Protein AF-X1SSQ6-F1 (afdb_monomer)

Sequence (130 aa):
DDASEGYTVGSGWYDTTNDKSYICLDSSDGAAVWIETTEVFNGFTTFTALSDTPANYDGQAGRYTKVNADETALEFGTPAGAGDMEKSTYDTDDDGDIDVAAGGTEKSLWTQYAIPYLSGTTAFGEIPIG

Secondary structure (DSSP, 8-state):
-TTTTT--TT-EEEETTTTEEEEEEE--TT--EEEE---------SGGGSTTS-S--TT-TT-EEEE-TTSSSEEEEPPSSSS-SSHHHH-SS-SSS--GGGTS-S-S---TTEEEEEEETTEEEEEE--

Solvent-accessible surface area (backbone atoms only — not comparable to full-atom values): 8227 Å² total; per-residue (Å²): 104,51,44,85,73,71,41,42,64,72,36,75,48,75,41,82,89,78,77,37,34,30,36,28,74,34,38,47,78,93,60,61,39,69,45,79,67,62,80,79,80,76,66,78,88,47,73,51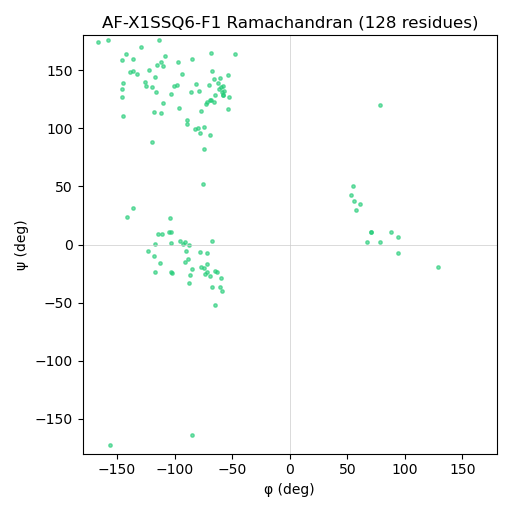,66,43,91,47,38,48,83,67,68,83,94,45,80,91,45,44,85,40,73,36,96,84,72,78,36,42,33,78,39,73,72,84,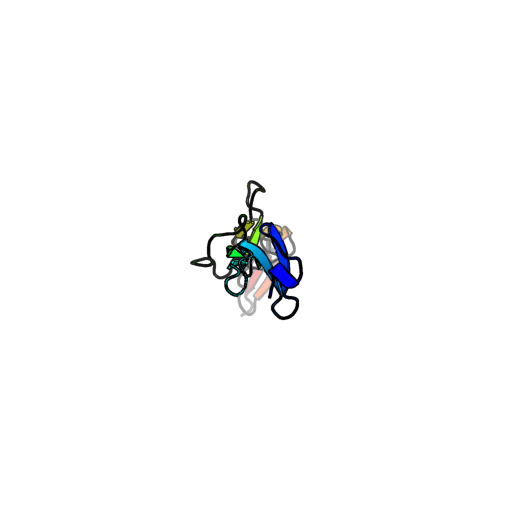59,92,79,57,94,53,46,85,85,27,15,85,82,72,83,85,33,41,27,36,87,64,73,41,57,58,58,92,75,77,69,76,53,42,50,78,43,75,72,50,99,63,38,62,39,73,45,78,74,105

Organism: NCBI:txid412755

Mean predicted aligned error: 13.04 Å

Radius of gyration: 35.0 Å; Cα contacts (8 Å, |Δi|>4): 192; chains: 1; bounding box: 71×27×90 Å

Structure (mmCIF, N/CA/C/O backbone):
data_AF-X1SSQ6-F1
#
_entry.id   AF-X1SSQ6-F1
#
loop_
_atom_site.group_PDB
_atom_site.id
_atom_site.type_symbol
_atom_site.label_atom_id
_atom_site.label_alt_id
_atom_site.label_comp_id
_atom_site.label_asym_id
_atom_site.label_entity_id
_atom_site.label_seq_id
_atom_site.pdbx_PDB_ins_code
_atom_site.Cartn_x
_atom_site.Cartn_y
_atom_site.Cartn_z
_atom_site.occupancy
_atom_site.B_iso_or_equiv
_atom_site.auth_seq_id
_atom_site.auth_comp_id
_atom_site.auth_asym_id
_atom_site.auth_atom_id
_atom_site.pdbx_PDB_model_num
ATOM 1 N N . ASP A 1 1 ? -21.743 -2.400 53.201 1.00 56.84 1 ASP A N 1
ATOM 2 C CA . ASP A 1 1 ? -23.102 -2.954 53.408 1.00 56.84 1 ASP A CA 1
ATOM 3 C C . ASP A 1 1 ? -23.991 -2.007 52.649 1.00 56.84 1 ASP A C 1
ATOM 5 O O . ASP A 1 1 ? -24.125 -0.849 53.029 1.00 56.84 1 ASP A O 1
ATOM 9 N N . ASP A 1 2 ? -24.477 -2.470 51.507 1.00 58.94 2 ASP A N 1
ATOM 10 C CA . ASP A 1 2 ? -24.786 -1.558 50.415 1.00 58.94 2 ASP A CA 1
ATOM 11 C C . ASP A 1 2 ? -26.210 -0.998 50.544 1.00 58.94 2 ASP A C 1
ATOM 13 O O . ASP A 1 2 ? -26.452 0.146 50.164 1.00 58.94 2 ASP A O 1
ATOM 17 N N . ALA A 1 3 ? -27.121 -1.730 51.199 1.00 60.53 3 ALA A N 1
ATOM 18 C CA . ALA A 1 3 ? -28.431 -1.208 51.597 1.00 60.53 3 ALA A CA 1
ATOM 19 C C . ALA A 1 3 ? -28.302 -0.125 52.680 1.00 60.53 3 ALA A C 1
ATOM 21 O O . ALA A 1 3 ? -29.022 0.877 52.653 1.00 60.53 3 ALA A O 1
ATOM 22 N N . SER A 1 4 ? -27.353 -0.295 53.604 1.00 59.75 4 SER A N 1
ATOM 23 C CA . SER A 1 4 ? -27.056 0.678 54.664 1.00 59.75 4 SER A CA 1
ATOM 24 C C . SER A 1 4 ? -26.306 1.916 54.160 1.00 59.75 4 SER A C 1
ATOM 26 O O . SER A 1 4 ? -26.361 2.971 54.791 1.00 59.75 4 SER A O 1
ATOM 28 N N . GLU A 1 5 ? -25.654 1.818 53.001 1.00 71.44 5 GLU A N 1
ATOM 29 C CA . GLU A 1 5 ? -24.999 2.928 52.292 1.00 71.44 5 GLU A CA 1
ATOM 30 C C . GLU A 1 5 ? -25.932 3.625 51.278 1.00 71.44 5 GLU A C 1
ATOM 32 O O . GLU A 1 5 ? -25.539 4.596 50.631 1.00 71.44 5 GLU A O 1
ATOM 37 N N . GLY A 1 6 ? -27.198 3.191 51.193 1.00 77.00 6 GLY A N 1
ATOM 38 C CA . GLY A 1 6 ? -28.243 3.819 50.380 1.00 77.00 6 GLY A CA 1
ATOM 39 C C . GLY A 1 6 ? -28.322 3.321 48.936 1.00 77.00 6 GLY A C 1
ATOM 40 O O . GLY A 1 6 ? -29.041 3.914 48.128 1.00 77.00 6 GLY A O 1
ATOM 41 N N . TYR A 1 7 ? -27.617 2.241 48.600 1.00 82.06 7 TYR A N 1
ATOM 42 C CA . TYR A 1 7 ? -27.711 1.610 47.293 1.00 82.06 7 TYR A CA 1
ATOM 43 C C . TYR A 1 7 ? -28.934 0.694 47.215 1.00 82.06 7 TYR A C 1
ATOM 45 O O . TYR A 1 7 ? -29.275 -0.043 48.138 1.00 82.06 7 TYR A O 1
ATOM 53 N N . THR A 1 8 ? -29.614 0.758 46.077 1.00 86.38 8 THR A N 1
ATOM 54 C CA . THR A 1 8 ? -30.793 -0.049 45.754 1.00 86.38 8 THR A CA 1
ATOM 55 C C . THR A 1 8 ? -30.584 -0.707 44.399 1.00 86.38 8 THR A C 1
ATOM 57 O O . THR A 1 8 ? -29.656 -0.358 43.669 1.00 86.38 8 THR A O 1
ATOM 60 N N . VAL A 1 9 ? -31.452 -1.643 44.025 1.00 87.88 9 VAL A N 1
ATOM 61 C CA . VAL A 1 9 ? -31.451 -2.188 42.662 1.00 87.88 9 VAL A CA 1
ATOM 62 C C . VAL A 1 9 ? -31.522 -1.044 41.640 1.00 87.88 9 VAL A C 1
ATOM 64 O O . VAL A 1 9 ? -32.401 -0.186 41.712 1.00 87.88 9 VAL A O 1
ATOM 67 N N . GLY A 1 10 ? -30.583 -1.027 40.693 1.00 87.00 10 GLY A N 1
ATOM 68 C CA . GLY A 1 10 ? -30.398 0.041 39.706 1.00 87.00 10 GLY A CA 1
ATOM 69 C C . GLY A 1 10 ? -29.381 1.117 40.100 1.00 87.00 10 GLY A C 1
ATOM 70 O O . GLY A 1 10 ? -29.038 1.954 39.266 1.00 87.00 10 GLY A O 1
ATOM 71 N N . SER A 1 11 ? -28.862 1.102 41.330 1.00 91.06 11 SER A N 1
ATOM 72 C CA . SER A 1 11 ? -27.753 1.969 41.727 1.00 91.06 11 SER A CA 1
ATOM 73 C C . SER A 1 11 ? -26.491 1.679 40.920 1.00 91.06 11 SER A C 1
ATOM 75 O O . SER A 1 11 ? -26.141 0.521 40.702 1.00 91.06 11 SER A O 1
ATOM 77 N N . GLY A 1 12 ? -25.793 2.746 40.524 1.00 90.31 12 GLY A N 1
ATOM 78 C CA . GLY A 1 12 ? -24.487 2.669 39.881 1.00 90.31 12 GLY A CA 1
ATOM 79 C C . GLY A 1 12 ? -23.353 2.884 40.874 1.00 90.31 12 GLY A C 1
ATOM 80 O O . GLY A 1 12 ? -23.421 3.796 41.699 1.00 90.31 12 GLY A O 1
ATOM 81 N N . TRP A 1 13 ? -22.301 2.081 40.757 1.00 90.06 13 TRP A N 1
ATOM 82 C CA . TRP A 1 13 ? -21.050 2.269 41.483 1.00 90.06 13 TRP A CA 1
ATOM 83 C C . TRP A 1 13 ? -19.876 2.333 40.506 1.00 90.06 13 TRP A C 1
ATOM 85 O O . TRP A 1 13 ? -19.809 1.556 39.554 1.00 90.06 13 TRP A O 1
ATOM 95 N N . TYR A 1 14 ? -18.965 3.278 40.737 1.00 89.00 14 TYR A N 1
ATOM 96 C CA . TYR A 1 14 ? -17.741 3.440 39.959 1.00 89.00 14 TYR A CA 1
ATOM 97 C C . TYR A 1 14 ? -16.548 3.091 40.845 1.00 89.00 14 TYR A C 1
ATOM 99 O O . TYR A 1 14 ? -16.245 3.805 41.802 1.00 89.00 14 TYR A O 1
ATOM 107 N N . ASP A 1 15 ? -15.871 2.003 40.506 1.00 88.00 15 ASP A N 1
ATOM 108 C CA . ASP A 1 15 ? -14.588 1.632 41.079 1.00 88.00 15 ASP A CA 1
ATOM 109 C C . ASP A 1 15 ? -13.478 2.401 40.360 1.00 88.00 15 ASP A C 1
ATOM 111 O O . ASP A 1 15 ? -13.037 2.036 39.270 1.00 88.00 15 ASP A O 1
ATOM 115 N N . THR A 1 16 ? -13.017 3.480 40.984 1.00 86.44 16 THR A N 1
ATOM 116 C CA . THR A 1 16 ? -11.935 4.329 40.465 1.00 86.44 16 THR A CA 1
ATOM 117 C C . THR A 1 16 ? -10.539 3.741 40.674 1.00 86.44 16 THR A C 1
ATOM 119 O O . THR A 1 16 ? -9.565 4.315 40.198 1.00 86.44 16 THR A O 1
ATOM 122 N N . THR A 1 17 ? -10.409 2.626 41.400 1.00 89.50 17 THR A N 1
ATOM 123 C CA . THR A 1 17 ? -9.120 1.942 41.608 1.00 89.50 17 THR A CA 1
ATOM 124 C C . THR A 1 17 ? -8.849 0.941 40.491 1.00 89.50 17 THR A C 1
ATOM 126 O O . THR A 1 17 ? -7.697 0.710 40.122 1.00 89.50 17 THR A O 1
ATOM 129 N N . 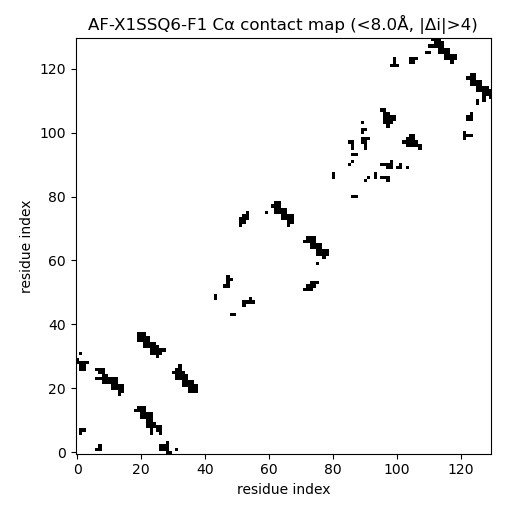ASN A 1 18 ? -9.904 0.323 39.960 1.00 84.00 18 ASN A N 1
ATOM 130 C CA . ASN A 1 18 ? -9.812 -0.670 38.892 1.00 84.00 18 ASN A CA 1
ATOM 131 C C . ASN A 1 18 ? -10.465 -0.227 37.575 1.00 84.00 18 ASN A C 1
ATOM 133 O O . ASN A 1 18 ? -10.562 -1.044 36.664 1.00 84.00 18 ASN A O 1
ATOM 137 N N . ASP A 1 19 ? -10.874 1.042 37.478 1.00 86.31 19 ASP A N 1
ATOM 138 C CA . ASP A 1 19 ? -11.539 1.653 36.319 1.00 86.31 19 ASP A CA 1
ATOM 139 C C . ASP A 1 19 ? -12.782 0.876 35.853 1.00 86.31 19 ASP A C 1
ATOM 141 O O . ASP A 1 19 ? -13.012 0.679 34.658 1.00 86.31 19 ASP A O 1
ATOM 145 N N . LYS A 1 20 ? -13.599 0.427 36.815 1.00 87.62 20 LYS A N 1
ATOM 146 C CA . LYS A 1 20 ? -14.815 -0.356 36.563 1.00 87.62 20 LYS A CA 1
ATOM 147 C C . LYS A 1 20 ? -16.084 0.377 36.987 1.00 87.62 20 LYS A C 1
ATOM 149 O O . LYS A 1 20 ? -16.092 1.222 37.873 1.00 87.62 20 LYS A O 1
ATOM 154 N N . SER A 1 21 ? -17.187 0.021 36.354 1.00 90.88 21 SER A N 1
ATOM 155 C CA . SER A 1 21 ? -18.545 0.489 36.595 1.00 90.88 21 SER A CA 1
ATOM 156 C C . SER A 1 21 ? -19.440 -0.715 36.834 1.00 90.88 21 SER A C 1
ATOM 158 O O . SER A 1 21 ? -19.311 -1.738 36.158 1.00 90.88 21 SER A O 1
ATOM 160 N N . TYR A 1 22 ? -20.346 -0.592 37.793 1.00 91.81 22 TYR A N 1
ATOM 161 C CA . TYR A 1 22 ? -21.232 -1.667 38.207 1.00 91.81 22 TYR A CA 1
ATOM 162 C C . TYR A 1 22 ? -22.658 -1.160 38.395 1.00 91.81 22 TYR A C 1
ATOM 164 O O . TYR A 1 22 ? -22.862 -0.019 38.812 1.00 91.81 22 TYR A O 1
ATOM 172 N N . ILE A 1 23 ? -23.639 -2.030 38.151 1.00 92.31 23 ILE A N 1
ATOM 173 C CA . ILE A 1 23 ? -25.054 -1.806 38.469 1.00 92.31 23 ILE A CA 1
ATOM 174 C C . ILE A 1 23 ? -25.511 -2.835 39.505 1.00 92.31 23 ILE A C 1
ATOM 176 O O . ILE A 1 23 ? -25.280 -4.035 39.347 1.00 92.31 23 ILE A O 1
ATOM 180 N N . CYS A 1 24 ? -26.171 -2.373 40.565 1.00 91.50 24 CYS A N 1
ATOM 181 C CA . CYS A 1 24 ? -26.758 -3.237 41.586 1.00 91.50 24 CYS A CA 1
ATOM 182 C C . CYS A 1 24 ? -27.994 -3.951 41.019 1.00 91.50 24 CYS A C 1
ATOM 184 O O . CYS A 1 24 ? -28.934 -3.298 40.561 1.00 91.50 24 CYS A O 1
ATOM 186 N N . LEU A 1 25 ? -28.010 -5.283 41.049 1.00 87.69 25 LEU A N 1
ATOM 187 C CA . LEU A 1 25 ? -29.150 -6.117 40.644 1.00 87.69 25 LEU A CA 1
ATOM 188 C C . LEU A 1 25 ? -29.930 -6.667 41.842 1.00 87.69 25 LEU A C 1
ATOM 190 O O . LEU A 1 25 ? -31.116 -6.964 41.714 1.00 87.69 25 LEU A O 1
ATOM 194 N N . ASP A 1 26 ? -29.275 -6.773 42.995 1.00 87.69 26 ASP A N 1
ATOM 195 C CA . ASP A 1 26 ? -29.871 -7.132 44.279 1.00 87.69 26 ASP A CA 1
ATOM 196 C C . ASP A 1 26 ? -29.130 -6.372 45.380 1.00 87.69 26 ASP A C 1
ATOM 198 O O . ASP A 1 26 ? -27.904 -6.430 45.447 1.00 87.69 26 ASP A O 1
ATOM 202 N N . SER A 1 27 ? -29.861 -5.654 46.228 1.00 85.19 27 SER A N 1
ATOM 203 C CA . SER A 1 27 ? -29.306 -4.880 47.342 1.00 85.19 27 SER A CA 1
ATOM 204 C C . SER A 1 27 ? -29.527 -5.568 48.693 1.00 85.19 27 SER A C 1
ATOM 206 O O . SER A 1 27 ? -29.580 -4.896 49.718 1.00 85.19 27 SER A O 1
ATOM 208 N N . SER A 1 28 ? -29.732 -6.889 48.716 1.00 86.62 28 SER A N 1
ATOM 209 C CA . SER A 1 28 ? -29.912 -7.657 49.954 1.00 86.62 28 SER A CA 1
ATOM 210 C C . SER A 1 28 ? -28.700 -7.533 50.891 1.00 86.62 28 SER A C 1
ATOM 212 O O . SER A 1 28 ? -27.557 -7.716 50.470 1.00 86.62 28 SER A O 1
ATOM 214 N N . ASP A 1 29 ? -28.948 -7.245 52.174 1.00 81.31 29 ASP A N 1
ATOM 215 C CA . ASP A 1 29 ? -27.904 -7.058 53.195 1.00 81.31 29 ASP A CA 1
ATOM 216 C C . ASP A 1 29 ? -27.009 -8.306 53.318 1.00 81.31 29 ASP A C 1
ATOM 218 O O . ASP A 1 29 ? -27.485 -9.441 53.408 1.00 81.31 29 ASP A O 1
ATOM 222 N N . GLY A 1 30 ? -25.694 -8.091 53.250 1.00 81.12 30 GLY A N 1
ATOM 223 C CA . GLY A 1 30 ? -24.675 -9.144 53.237 1.00 81.12 30 GLY A CA 1
ATOM 224 C C . GLY A 1 30 ? -24.657 -10.043 51.991 1.00 81.12 30 GLY A C 1
ATOM 225 O O . GLY A 1 30 ? -23.851 -10.973 51.942 1.00 81.12 30 GLY A O 1
ATOM 226 N N . ALA A 1 31 ? -25.512 -9.790 50.995 1.00 84.94 31 ALA A N 1
ATOM 227 C CA . ALA A 1 31 ? -25.678 -10.628 49.805 1.00 84.94 31 ALA A CA 1
ATOM 228 C C . ALA A 1 31 ? -25.893 -9.817 48.511 1.00 84.94 31 ALA A C 1
ATOM 230 O O . ALA A 1 31 ? -26.468 -10.335 47.554 1.00 84.94 31 ALA A O 1
ATOM 231 N N . ALA A 1 32 ? -25.444 -8.558 48.470 1.00 86.75 32 ALA A N 1
ATOM 232 C CA . ALA A 1 32 ? -25.649 -7.695 47.314 1.00 86.75 32 ALA A CA 1
ATOM 233 C C . ALA A 1 32 ? -25.017 -8.283 46.038 1.00 86.75 32 ALA A C 1
ATOM 235 O O . ALA A 1 32 ? -23.881 -8.765 46.044 1.00 86.75 32 ALA A O 1
ATOM 236 N N . VAL A 1 33 ? -25.758 -8.225 44.931 1.00 89.31 33 VAL A N 1
ATOM 237 C CA . VAL A 1 33 ? -25.322 -8.694 43.612 1.00 89.31 33 VAL A CA 1
ATOM 238 C C . VAL A 1 33 ? -25.115 -7.491 42.707 1.00 89.31 33 VAL A C 1
ATOM 240 O O . VAL A 1 33 ? -26.045 -6.729 42.441 1.00 89.31 33 VAL A O 1
ATOM 243 N N . TRP A 1 34 ? -23.900 -7.362 42.186 1.00 91.81 34 TRP A N 1
ATOM 244 C CA . TRP A 1 34 ? -23.496 -6.295 41.278 1.00 91.81 34 TRP A CA 1
ATOM 245 C C . TRP A 1 34 ? -23.047 -6.888 39.945 1.00 91.81 34 TRP A C 1
ATOM 247 O O . TRP A 1 34 ? -22.304 -7.871 39.920 1.00 91.81 34 TRP A O 1
ATOM 257 N N . ILE A 1 35 ? -23.494 -6.298 38.836 1.00 90.56 35 ILE A N 1
ATOM 258 C CA . ILE A 1 35 ? -23.018 -6.652 37.496 1.00 90.56 35 ILE A CA 1
ATOM 259 C C . ILE A 1 35 ? -22.047 -5.589 36.996 1.00 90.56 35 ILE A C 1
ATOM 261 O O . ILE A 1 35 ? -22.356 -4.401 37.048 1.00 90.56 35 ILE A O 1
ATOM 265 N N . GLU A 1 36 ? -20.876 -6.014 36.523 1.00 91.50 36 GLU A N 1
ATOM 266 C CA . GLU A 1 36 ? -19.917 -5.136 35.848 1.00 91.50 36 GLU A CA 1
ATOM 267 C C . GLU A 1 36 ? -20.502 -4.694 34.501 1.00 91.50 36 GLU A C 1
ATOM 269 O O . GLU A 1 36 ? -20.888 -5.520 33.676 1.00 91.50 36 GLU A O 1
ATOM 274 N N . THR A 1 37 ? -20.579 -3.384 34.287 1.00 89.00 37 THR A N 1
ATOM 275 C CA . THR A 1 37 ? -21.103 -2.758 33.062 1.00 89.00 37 THR A CA 1
ATOM 276 C C . THR A 1 37 ? -20.019 -2.065 32.246 1.00 89.00 37 THR A C 1
ATOM 278 O O . THR A 1 37 ? -20.317 -1.317 31.318 1.00 89.00 37 THR A O 1
ATOM 281 N N . THR A 1 38 ? -18.751 -2.253 32.604 1.00 86.00 38 THR A N 1
ATOM 282 C CA . THR A 1 38 ? -17.641 -1.628 31.887 1.00 86.00 38 THR A CA 1
ATOM 283 C C . THR A 1 38 ? -17.420 -2.329 30.561 1.00 86.00 38 THR A C 1
ATOM 285 O O . THR A 1 38 ? -16.792 -3.381 30.491 1.00 86.00 38 THR A O 1
ATOM 288 N N . GLU A 1 39 ? -17.898 -1.721 29.482 1.00 77.62 39 GLU A N 1
ATOM 289 C CA . GLU A 1 39 ? -17.380 -2.031 28.157 1.00 77.62 39 GLU A CA 1
ATOM 290 C C . GLU A 1 39 ? -16.062 -1.279 27.972 1.00 77.62 39 GLU A C 1
ATOM 292 O O . GLU A 1 39 ? -16.032 -0.077 27.705 1.00 77.62 39 GLU A O 1
ATOM 297 N N . VAL A 1 40 ? -14.942 -1.981 28.140 1.00 72.19 40 VAL A N 1
ATOM 298 C CA . VAL A 1 40 ? -13.637 -1.423 27.784 1.00 72.19 40 VAL A CA 1
ATOM 299 C C . VAL A 1 40 ? -13.493 -1.520 26.268 1.00 72.19 40 VAL A C 1
ATOM 301 O O . VAL A 1 40 ? -13.096 -2.558 25.734 1.00 72.19 40 VAL A O 1
ATOM 304 N N . PHE A 1 41 ? -13.812 -0.437 25.556 1.00 73.56 41 PHE A N 1
ATOM 305 C CA . PHE A 1 41 ? -13.490 -0.335 24.136 1.00 73.56 41 PHE A CA 1
ATOM 306 C C . PHE A 1 41 ? -11.985 -0.085 23.983 1.00 73.56 41 PHE A C 1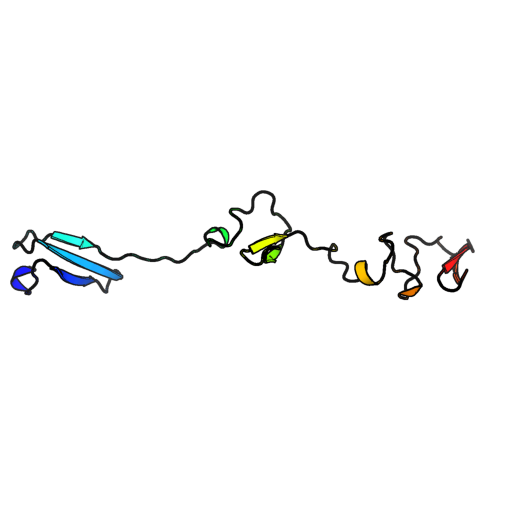
ATOM 308 O O . PHE A 1 41 ? -11.516 1.043 23.832 1.00 73.56 41 PHE A O 1
ATOM 315 N N . ASN A 1 42 ? -11.209 -1.164 24.052 1.00 75.81 42 ASN A N 1
ATOM 316 C CA . ASN A 1 42 ? -9.820 -1.162 23.619 1.00 75.81 42 ASN A CA 1
ATOM 317 C C . ASN A 1 42 ? -9.858 -1.027 22.100 1.00 75.81 42 ASN A C 1
ATOM 319 O O . ASN A 1 42 ? -10.080 -2.021 21.411 1.00 75.81 42 ASN A O 1
ATOM 323 N N . GLY A 1 43 ? -9.751 0.203 21.588 1.00 84.44 43 GLY A N 1
ATOM 324 C CA . GLY A 1 43 ? -9.793 0.470 20.151 1.00 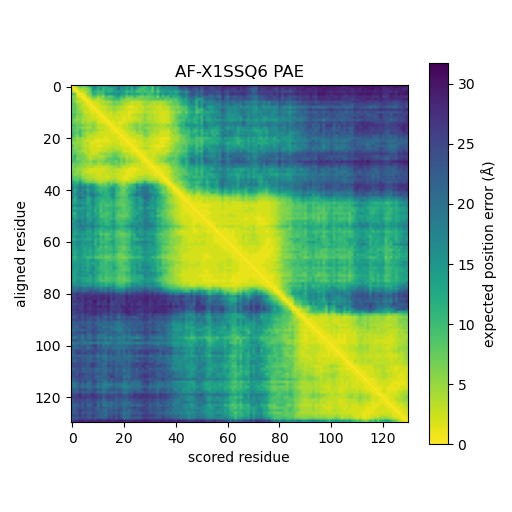84.44 43 GLY A CA 1
ATOM 325 C C . GLY A 1 43 ? -8.875 -0.460 19.350 1.00 84.44 43 GLY A C 1
ATOM 326 O O . GLY A 1 43 ? -7.991 -1.119 19.898 1.00 84.44 43 GLY A O 1
ATOM 327 N N . PHE A 1 44 ? -9.078 -0.525 18.036 1.00 90.44 44 PHE A N 1
ATOM 328 C CA . PHE A 1 44 ? -8.317 -1.430 17.178 1.00 90.44 44 PHE A CA 1
ATOM 329 C C . PHE A 1 44 ? -6.801 -1.248 17.359 1.00 90.44 44 PHE A C 1
ATOM 331 O O . PHE A 1 44 ? -6.245 -0.189 17.081 1.00 90.44 44 PHE A O 1
ATOM 338 N N . THR A 1 45 ? -6.126 -2.297 17.837 1.00 92.75 45 THR A N 1
ATOM 339 C CA . THR A 1 45 ? -4.679 -2.288 18.121 1.00 92.75 45 THR A CA 1
ATOM 340 C C . THR A 1 45 ? -3.835 -2.723 16.925 1.00 92.75 45 THR A C 1
ATOM 342 O O . THR A 1 45 ? -2.607 -2.670 16.971 1.00 92.75 45 THR A O 1
ATOM 345 N N . THR A 1 46 ? -4.484 -3.161 15.846 1.00 93.56 46 THR A N 1
ATOM 346 C CA . THR A 1 46 ? -3.840 -3.575 14.600 1.00 93.56 46 THR A CA 1
ATOM 347 C C . THR A 1 46 ? -4.549 -2.931 13.418 1.00 93.56 46 THR A C 1
ATOM 349 O O . THR A 1 46 ? -5.763 -2.737 13.441 1.00 93.56 46 THR A O 1
ATOM 352 N N . PHE A 1 47 ? -3.790 -2.619 12.368 1.00 94.12 47 PHE A N 1
ATOM 353 C CA . PHE A 1 47 ? -4.334 -2.015 11.153 1.00 94.12 47 PHE A CA 1
ATOM 354 C C . PHE A 1 47 ? -5.407 -2.899 10.493 1.00 94.12 47 PHE A C 1
ATOM 356 O O . PHE A 1 47 ? -6.446 -2.396 10.087 1.00 94.12 47 PHE A O 1
ATOM 363 N N . THR A 1 48 ? -5.206 -4.220 10.471 1.00 95.12 48 THR A N 1
ATOM 364 C CA . THR A 1 48 ? -6.126 -5.214 9.880 1.00 95.12 48 THR A CA 1
ATOM 365 C C . THR A 1 48 ? -7.417 -5.426 10.677 1.00 95.12 48 THR A C 1
ATOM 367 O O . THR A 1 48 ? -8.276 -6.186 10.246 1.00 95.12 48 THR A O 1
ATOM 370 N N . ALA A 1 49 ? -7.540 -4.831 11.868 1.00 94.38 49 ALA A N 1
ATOM 371 C CA . ALA A 1 49 ? -8.771 -4.897 12.651 1.00 94.38 49 ALA A CA 1
ATOM 372 C C . ALA A 1 49 ? -9.754 -3.764 12.304 1.00 94.38 49 ALA A C 1
ATOM 374 O O . ALA A 1 49 ? -10.916 -3.833 12.695 1.00 94.38 49 ALA A O 1
ATOM 375 N N . LEU A 1 50 ? -9.308 -2.748 11.558 1.00 94.00 50 LEU A N 1
ATOM 376 C CA . LEU A 1 50 ? -10.191 -1.743 10.969 1.00 94.00 50 LEU A CA 1
ATOM 377 C C . LEU A 1 50 ? -11.077 -2.382 9.885 1.00 94.00 50 LEU A C 1
ATOM 379 O O . LEU A 1 50 ? -10.687 -3.342 9.229 1.00 94.00 50 LEU A O 1
ATOM 383 N N . SER A 1 51 ? -12.289 -1.858 9.698 1.00 94.50 51 SER A N 1
ATOM 384 C CA . SER A 1 51 ? -13.279 -2.446 8.780 1.00 94.50 51 SER A CA 1
ATOM 385 C C . SER A 1 51 ? -13.018 -2.160 7.302 1.00 94.50 51 SER A C 1
ATOM 387 O O . SER A 1 51 ? -13.583 -2.823 6.439 1.00 94.50 51 SER A O 1
ATOM 389 N N . ASP A 1 52 ? -12.222 -1.137 7.013 1.00 96.56 52 ASP A N 1
ATOM 390 C CA . ASP A 1 52 ? -11.903 -0.641 5.678 1.00 96.56 52 ASP A CA 1
ATOM 391 C C . ASP A 1 52 ? -10.488 -1.034 5.233 1.00 96.56 52 ASP A C 1
ATOM 393 O O . ASP A 1 52 ? -10.002 -0.524 4.228 1.00 96.56 52 ASP A O 1
ATOM 397 N N . THR A 1 53 ? -9.812 -1.931 5.955 1.00 96.12 53 THR A N 1
ATOM 398 C CA . THR A 1 53 ? -8.457 -2.384 5.627 1.00 96.12 53 THR A CA 1
ATOM 399 C C . THR A 1 53 ? -8.440 -3.817 5.095 1.00 96.12 53 THR A C 1
ATOM 401 O O . THR A 1 53 ? -9.391 -4.582 5.277 1.00 96.12 53 THR A O 1
ATOM 404 N N . PRO A 1 54 ? -7.351 -4.228 4.421 1.00 95.25 54 PRO A N 1
ATOM 405 C CA . PRO A 1 54 ? -7.188 -5.615 4.008 1.00 95.25 54 PRO A CA 1
ATOM 406 C C . PRO A 1 54 ? -7.174 -6.582 5.199 1.00 95.25 54 PRO A C 1
ATOM 408 O O . PRO A 1 54 ? -6.569 -6.312 6.235 1.00 95.25 54 PRO A O 1
ATOM 411 N N . ALA A 1 55 ? -7.773 -7.759 5.009 1.00 94.50 55 ALA A N 1
ATOM 412 C CA . ALA A 1 55 ? -8.019 -8.725 6.082 1.00 94.50 55 ALA A CA 1
ATOM 413 C C . ALA A 1 55 ? -6.752 -9.322 6.729 1.00 94.50 55 ALA A C 1
ATOM 415 O O . ALA A 1 55 ? -6.823 -9.851 7.837 1.00 94.50 55 ALA A O 1
ATOM 416 N N . ASN A 1 56 ? -5.607 -9.311 6.036 1.00 95.19 56 ASN A N 1
ATOM 417 C CA . ASN A 1 56 ? -4.332 -9.824 6.539 1.00 95.19 56 ASN A CA 1
ATOM 418 C C . ASN A 1 56 ? -3.151 -9.367 5.660 1.00 95.19 56 ASN A C 1
ATOM 420 O O . ASN A 1 56 ? -3.335 -8.770 4.600 1.00 95.19 56 ASN A O 1
ATOM 424 N N . TYR A 1 57 ? -1.935 -9.693 6.103 1.00 96.50 57 TYR A N 1
ATOM 425 C CA . TYR A 1 57 ? -0.684 -9.432 5.383 1.00 96.50 57 TYR A CA 1
ATOM 426 C C . TYR A 1 57 ? -0.178 -10.622 4.546 1.00 96.50 57 TYR A C 1
ATOM 428 O O . TYR A 1 57 ? 0.906 -10.537 3.966 1.00 96.50 57 TYR A O 1
ATOM 436 N N . ASP A 1 58 ? -0.913 -11.736 4.485 1.00 96.69 58 ASP A N 1
ATOM 437 C CA . ASP A 1 58 ? -0.461 -12.939 3.782 1.00 96.69 58 ASP A CA 1
ATOM 438 C C . ASP A 1 58 ? -0.358 -12.667 2.273 1.00 96.69 58 ASP A C 1
ATOM 440 O O . ASP A 1 58 ? -1.295 -12.180 1.634 1.00 96.69 58 ASP A O 1
ATOM 444 N N . GLY A 1 59 ? 0.833 -12.886 1.712 1.00 95.12 59 GLY A N 1
ATOM 445 C CA . GLY A 1 59 ? 1.139 -12.548 0.318 1.00 95.12 59 GLY A CA 1
ATOM 446 C C . GLY A 1 59 ? 1.249 -11.045 0.002 1.00 95.12 59 GLY A C 1
ATOM 447 O O . GLY A 1 59 ? 1.323 -10.684 -1.172 1.00 95.12 59 GLY A O 1
ATOM 448 N N . GLN A 1 60 ? 1.285 -10.161 1.009 1.00 95.31 60 GLN A N 1
ATOM 449 C CA . GLN A 1 60 ? 1.309 -8.695 0.828 1.00 95.31 60 GLN A CA 1
ATOM 450 C C . GLN A 1 60 ? 2.697 -8.070 1.055 1.00 95.31 60 GLN A C 1
ATOM 452 O O . GLN A 1 60 ? 2.826 -6.849 1.153 1.00 95.31 60 GLN A O 1
ATOM 457 N N . ALA A 1 61 ? 3.750 -8.887 1.158 1.00 94.00 61 ALA A N 1
ATOM 458 C CA . ALA A 1 61 ? 5.109 -8.402 1.389 1.00 94.00 61 ALA A CA 1
ATOM 459 C C . ALA A 1 61 ? 5.550 -7.409 0.294 1.00 94.00 61 ALA A C 1
ATOM 461 O O . ALA A 1 61 ? 5.387 -7.672 -0.896 1.00 94.00 61 ALA A O 1
ATOM 462 N N . GLY A 1 62 ? 6.109 -6.265 0.705 1.00 89.88 62 GLY A N 1
ATOM 463 C CA . GLY A 1 62 ? 6.604 -5.220 -0.203 1.00 89.88 62 GLY A CA 1
ATOM 464 C C . GLY A 1 62 ? 5.528 -4.320 -0.823 1.00 89.88 62 GLY A C 1
ATOM 465 O O . GLY A 1 62 ? 5.859 -3.444 -1.619 1.00 89.88 62 GLY A O 1
ATOM 466 N N . ARG A 1 63 ? 4.251 -4.506 -0.470 1.00 92.88 63 ARG A N 1
ATOM 467 C CA . ARG A 1 63 ? 3.157 -3.636 -0.916 1.00 92.88 63 ARG A CA 1
ATOM 468 C C . ARG A 1 63 ? 3.006 -2.404 -0.029 1.00 92.88 63 ARG A C 1
ATOM 470 O O . ARG A 1 63 ? 3.431 -2.398 1.124 1.00 92.88 63 ARG A O 1
ATOM 477 N N . TYR A 1 64 ? 2.353 -1.379 -0.566 1.00 91.88 64 TYR A N 1
ATOM 478 C CA . TYR A 1 64 ? 1.991 -0.164 0.164 1.00 91.88 64 TYR A CA 1
ATOM 479 C C . TYR A 1 64 ? 0.475 -0.069 0.337 1.00 91.88 64 TYR A C 1
ATOM 481 O O . TYR A 1 64 ? -0.290 -0.662 -0.425 1.00 91.88 64 TYR A O 1
ATOM 489 N N . THR A 1 65 ? 0.032 0.677 1.342 1.00 95.62 65 THR A N 1
ATOM 490 C CA . THR A 1 65 ? -1.383 0.991 1.547 1.00 95.62 65 THR A CA 1
ATOM 491 C C . THR A 1 65 ? -1.828 2.105 0.604 1.00 95.62 65 THR A C 1
ATOM 493 O O . THR A 1 65 ? -1.177 3.145 0.507 1.00 95.62 65 THR A O 1
ATOM 496 N N . LYS A 1 66 ? -2.960 1.912 -0.074 1.00 94.69 66 LYS A N 1
ATOM 497 C CA . LYS A 1 66 ? -3.595 2.926 -0.930 1.00 94.69 66 LYS A CA 1
ATOM 498 C C . LYS A 1 66 ? -5.111 2.868 -0.825 1.00 94.69 66 LYS A C 1
ATOM 500 O O . LYS A 1 66 ? -5.649 1.865 -0.374 1.00 94.69 66 LYS A O 1
ATOM 505 N N . VAL A 1 67 ? -5.789 3.919 -1.274 1.00 96.94 67 VAL A N 1
ATOM 506 C CA . VAL A 1 67 ? -7.244 3.895 -1.483 1.00 96.94 67 VAL A CA 1
ATOM 507 C C . VAL A 1 67 ? -7.555 3.002 -2.690 1.00 96.94 67 VAL A C 1
ATOM 509 O O . VAL A 1 67 ? -6.826 3.029 -3.690 1.00 96.94 67 VAL A O 1
ATOM 512 N N . ASN A 1 68 ? -8.591 2.171 -2.576 1.00 95.75 68 ASN A N 1
ATOM 513 C CA . ASN A 1 68 ? -9.028 1.295 -3.660 1.00 95.75 68 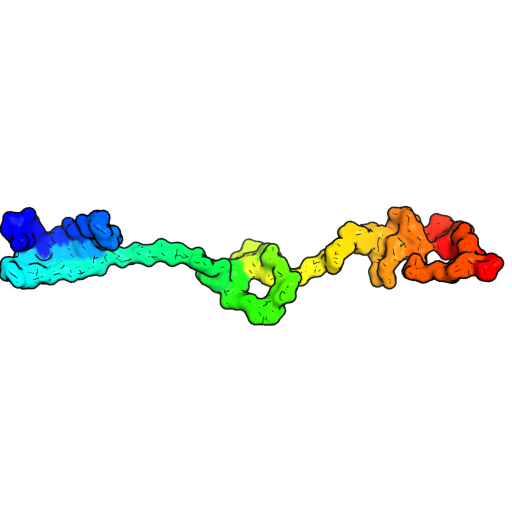ASN A CA 1
ATOM 514 C C . ASN A 1 68 ? -9.633 2.095 -4.828 1.00 95.75 68 ASN A C 1
ATOM 516 O O . ASN A 1 68 ? -9.963 3.271 -4.697 1.00 95.75 68 ASN A O 1
ATOM 520 N N . ALA A 1 69 ? -9.774 1.453 -5.991 1.00 95.56 69 ALA A N 1
ATOM 521 C CA . ALA A 1 69 ? -10.266 2.115 -7.205 1.00 95.56 69 ALA A CA 1
ATOM 522 C C . ALA A 1 69 ? -11.679 2.712 -7.055 1.00 95.56 69 ALA A C 1
ATOM 524 O O . ALA A 1 69 ? -11.987 3.711 -7.698 1.00 95.56 69 ALA A O 1
ATOM 525 N N . ASP A 1 70 ? -12.504 2.115 -6.193 1.00 96.94 70 ASP A N 1
ATOM 526 C CA . ASP A 1 70 ? -13.873 2.559 -5.918 1.00 96.94 70 ASP A CA 1
ATOM 527 C C . ASP A 1 70 ? -13.957 3.627 -4.810 1.00 96.94 70 ASP A C 1
ATOM 529 O O . ASP A 1 70 ? -15.056 4.047 -4.462 1.00 96.94 70 ASP A O 1
ATOM 533 N N . GLU A 1 71 ? -12.829 4.039 -4.219 1.00 97.62 71 GLU A N 1
ATOM 534 C CA . GLU A 1 71 ? -12.746 5.041 -3.141 1.00 97.62 71 GLU A CA 1
ATOM 535 C C . GLU A 1 71 ? -13.560 4.700 -1.874 1.00 97.62 71 GLU A C 1
ATOM 537 O O . GLU A 1 71 ? -14.027 5.574 -1.145 1.00 97.62 71 GLU A O 1
ATOM 542 N N . THR A 1 72 ? -13.725 3.410 -1.588 1.00 97.44 72 THR A N 1
ATOM 543 C CA . THR A 1 72 ? -14.558 2.884 -0.489 1.00 97.44 72 THR A CA 1
ATOM 544 C C . THR A 1 72 ? -13.770 2.211 0.629 1.00 97.44 72 THR A C 1
ATOM 546 O O . THR A 1 72 ? -14.325 1.981 1.703 1.00 97.44 72 THR A O 1
ATOM 549 N N . ALA A 1 73 ? -12.505 1.864 0.391 1.00 97.75 73 ALA A N 1
ATOM 550 C CA . ALA A 1 73 ? -11.659 1.154 1.344 1.00 97.75 73 ALA A CA 1
ATOM 551 C C . ALA A 1 73 ? -10.169 1.366 1.041 1.00 97.75 73 ALA A C 1
ATOM 553 O O . ALA A 1 73 ? -9.787 1.963 0.029 1.00 97.75 73 ALA A O 1
ATOM 554 N N . LEU A 1 74 ? -9.318 0.832 1.910 1.00 97.19 74 LEU A N 1
ATOM 555 C CA . LEU A 1 74 ? -7.886 0.695 1.695 1.00 97.19 74 LEU A CA 1
ATOM 556 C C . LEU A 1 74 ? -7.556 -0.680 1.103 1.00 97.19 74 LEU A C 1
ATOM 558 O O . LEU A 1 74 ? -8.168 -1.697 1.425 1.00 97.19 74 LEU A O 1
ATOM 562 N N . GLU A 1 75 ? -6.527 -0.725 0.265 1.00 96.56 75 GLU A N 1
ATOM 563 C CA . GLU A 1 75 ? -5.968 -1.951 -0.294 1.00 96.56 75 GLU A CA 1
ATOM 564 C C . GLU A 1 75 ? -4.436 -1.947 -0.261 1.00 96.56 75 GLU A C 1
ATOM 566 O O . GLU A 1 75 ? -3.797 -0.894 -0.186 1.00 96.56 75 GLU A O 1
ATOM 571 N N . PHE A 1 76 ? -3.834 -3.137 -0.337 1.00 96.12 76 PHE A N 1
ATOM 572 C CA . PHE A 1 76 ? -2.393 -3.273 -0.533 1.00 96.12 76 PHE A CA 1
ATOM 573 C C . PHE A 1 76 ? -2.069 -3.313 -2.025 1.00 96.12 76 PHE A C 1
ATOM 575 O O . PHE A 1 76 ? -2.315 -4.314 -2.706 1.00 96.12 76 PHE A O 1
ATOM 582 N N . GLY A 1 77 ? -1.491 -2.225 -2.526 1.00 93.25 77 GLY A N 1
ATOM 583 C CA . GLY A 1 77 ? -1.073 -2.076 -3.915 1.00 93.25 77 GLY A CA 1
ATOM 584 C C . GLY A 1 77 ? 0.408 -2.368 -4.131 1.00 93.25 77 GLY A C 1
ATOM 585 O O . GLY A 1 77 ? 1.233 -2.255 -3.224 1.00 93.25 77 GLY A O 1
ATOM 586 N N . THR A 1 78 ? 0.759 -2.718 -5.363 1.00 89.56 78 THR A N 1
ATOM 587 C CA . THR A 1 78 ? 2.146 -2.713 -5.838 1.00 89.56 78 THR A CA 1
ATOM 588 C C . THR A 1 78 ? 2.490 -1.316 -6.343 1.00 89.56 78 THR A C 1
ATOM 590 O O . THR A 1 78 ? 1.684 -0.766 -7.101 1.00 89.56 78 THR A O 1
ATOM 593 N N . PRO A 1 79 ? 3.619 -0.710 -5.936 1.00 75.88 79 PRO A N 1
ATOM 594 C CA . PRO A 1 79 ? 4.019 0.579 -6.488 1.00 75.88 79 PRO A CA 1
ATOM 595 C C . PRO A 1 79 ? 4.155 0.439 -8.008 1.00 75.88 79 PRO A C 1
ATOM 597 O O . PRO A 1 79 ? 4.782 -0.503 -8.493 1.00 75.88 79 PRO A O 1
ATOM 600 N N . ALA A 1 80 ? 3.506 1.328 -8.758 1.00 72.75 80 ALA A N 1
ATOM 601 C CA . ALA A 1 80 ? 3.733 1.423 -10.192 1.00 72.75 80 ALA A CA 1
ATOM 602 C C . ALA A 1 80 ? 5.112 2.064 -10.398 1.00 72.75 80 ALA A C 1
ATOM 604 O O . ALA A 1 80 ? 5.344 3.164 -9.905 1.00 72.75 80 ALA A O 1
ATOM 605 N N . GLY A 1 81 ? 6.019 1.357 -11.075 1.00 66.31 81 GLY A N 1
ATOM 606 C CA . GLY A 1 81 ? 7.428 1.743 -11.172 1.00 66.31 81 GLY A CA 1
ATOM 607 C C . GLY A 1 81 ? 8.195 1.384 -9.895 1.00 66.31 81 GLY A C 1
ATOM 608 O O . GLY A 1 81 ? 7.867 1.825 -8.796 1.00 66.31 81 GLY A O 1
ATOM 609 N N . ALA A 1 82 ? 9.216 0.538 -10.019 1.00 57.81 82 ALA A N 1
ATOM 610 C CA . ALA A 1 82 ? 9.994 -0.005 -8.906 1.00 57.81 82 ALA A CA 1
ATOM 611 C C . ALA A 1 82 ? 10.980 1.013 -8.294 1.00 57.81 82 ALA A C 1
ATOM 613 O O . ALA A 1 82 ? 12.165 0.727 -8.153 1.00 57.81 82 ALA A O 1
ATOM 614 N N . GLY A 1 83 ? 10.510 2.206 -7.924 1.00 57.84 83 GLY A N 1
ATOM 615 C CA . GLY A 1 83 ? 11.342 3.218 -7.267 1.00 57.84 83 GLY A CA 1
ATOM 616 C C . GLY A 1 83 ? 12.389 3.874 -8.168 1.00 57.84 83 GLY A C 1
ATOM 617 O O . GLY A 1 83 ? 13.227 4.610 -7.656 1.00 57.84 83 GLY A O 1
ATOM 618 N N . ASP A 1 84 ? 12.320 3.662 -9.481 1.00 62.94 84 ASP A N 1
ATOM 619 C CA . ASP A 1 84 ? 12.959 4.560 -10.429 1.00 62.94 84 ASP A CA 1
ATOM 620 C C . ASP A 1 84 ? 11.944 5.648 -10.784 1.00 62.94 84 ASP A C 1
ATOM 622 O O . ASP A 1 84 ? 10.959 5.406 -11.483 1.00 62.94 84 ASP A O 1
ATOM 626 N N . MET A 1 85 ? 12.124 6.833 -10.212 1.00 54.81 85 MET A N 1
ATOM 627 C CA . MET A 1 85 ? 11.246 7.984 -10.429 1.00 54.81 85 MET A CA 1
ATOM 628 C C . MET A 1 85 ? 11.319 8.529 -11.872 1.00 54.81 85 MET A C 1
ATOM 630 O O . MET A 1 85 ? 10.662 9.528 -12.154 1.00 54.81 85 MET A O 1
ATOM 634 N N . GLU A 1 86 ? 12.086 7.908 -12.777 1.00 56.84 86 GLU A N 1
ATOM 635 C CA . GLU A 1 86 ? 12.449 8.481 -14.079 1.00 56.84 86 GLU A CA 1
ATOM 636 C C . GLU A 1 86 ? 11.913 7.693 -15.293 1.00 56.84 86 GLU A C 1
ATOM 638 O O . GLU A 1 86 ? 11.656 8.292 -16.333 1.00 56.84 86 GLU A O 1
ATOM 643 N N . LYS A 1 87 ? 11.607 6.394 -15.165 1.00 59.91 87 LYS A N 1
ATOM 644 C CA . LYS A 1 87 ? 11.196 5.559 -16.314 1.00 59.91 87 LYS A CA 1
ATOM 645 C C . LYS A 1 87 ? 9.855 5.973 -16.957 1.00 59.91 87 LYS A C 1
ATOM 647 O O . LYS A 1 87 ? 9.793 6.238 -18.139 1.00 59.91 87 LYS A O 1
ATOM 652 N N . SER A 1 88 ? 8.750 6.136 -16.225 1.00 66.56 88 SER A N 1
ATOM 653 C CA . SER A 1 88 ? 7.429 6.279 -16.890 1.00 66.56 88 SER A CA 1
ATOM 654 C C . SER A 1 88 ? 7.169 7.606 -17.624 1.00 66.56 88 SER A C 1
ATOM 656 O O . SER A 1 88 ? 6.214 7.698 -18.393 1.00 66.56 88 SER A O 1
ATOM 658 N N . THR A 1 89 ? 7.956 8.655 -17.357 1.00 74.31 89 THR A N 1
ATOM 659 C CA . THR A 1 89 ? 7.843 9.959 -18.047 1.00 74.31 89 THR A CA 1
ATOM 660 C C . THR A 1 89 ? 8.939 10.158 -19.090 1.00 74.31 89 THR A C 1
ATOM 662 O O . THR A 1 89 ? 8.758 10.958 -20.007 1.00 74.31 89 THR A O 1
ATOM 665 N N . TYR A 1 90 ? 10.065 9.459 -18.943 1.00 82.69 90 TYR A N 1
ATOM 666 C CA . TYR A 1 90 ? 11.263 9.689 -19.739 1.00 82.69 90 TYR A CA 1
ATOM 667 C C . TYR A 1 90 ? 11.763 8.450 -20.503 1.00 82.69 90 TYR A C 1
ATOM 669 O O . TYR A 1 90 ? 12.681 8.599 -21.294 1.00 82.69 90 TYR A O 1
ATOM 677 N N . ASP A 1 91 ? 11.154 7.282 -20.300 1.00 85.25 91 ASP A N 1
ATOM 678 C CA . ASP A 1 91 ? 11.278 6.041 -21.079 1.00 85.25 91 ASP A CA 1
ATOM 679 C C . ASP A 1 91 ? 9.872 5.718 -21.624 1.00 85.25 91 ASP A C 1
ATOM 681 O O . ASP A 1 91 ? 9.024 5.115 -20.955 1.00 85.25 91 ASP A O 1
ATOM 685 N N . THR A 1 92 ? 9.559 6.273 -22.797 1.00 86.88 92 THR A N 1
ATOM 686 C CA . THR A 1 92 ? 8.208 6.231 -23.381 1.00 86.88 92 THR A CA 1
ATOM 687 C C . THR A 1 92 ? 7.862 4.843 -23.917 1.00 86.88 92 THR A C 1
ATOM 689 O O . THR A 1 92 ? 6.675 4.515 -24.028 1.00 86.88 92 THR A O 1
ATOM 692 N N . ASP A 1 93 ? 8.860 4.037 -24.281 1.00 85.88 93 ASP A N 1
ATOM 693 C CA . ASP A 1 93 ? 8.677 2.709 -24.869 1.00 85.88 93 ASP A CA 1
ATOM 694 C C . ASP A 1 93 ? 8.928 1.539 -23.897 1.00 85.88 93 ASP A C 1
ATOM 696 O O . ASP A 1 93 ? 8.684 0.383 -24.256 1.00 85.88 93 ASP A O 1
ATOM 700 N N . ASP A 1 94 ? 9.245 1.854 -22.639 1.00 83.19 94 ASP A N 1
ATOM 701 C CA . ASP A 1 94 ? 9.453 0.942 -21.511 1.00 83.19 94 ASP A CA 1
ATOM 702 C C . ASP A 1 94 ? 10.607 -0.049 -21.740 1.00 83.19 94 ASP A C 1
ATOM 704 O O . ASP A 1 94 ? 10.578 -1.189 -21.259 1.00 83.19 94 ASP A O 1
ATOM 708 N N . ASP A 1 95 ? 11.663 0.373 -22.434 1.00 86.12 95 ASP A N 1
ATOM 709 C CA . ASP A 1 95 ? 12.760 -0.515 -22.831 1.00 86.12 95 ASP A CA 1
ATOM 710 C C . ASP A 1 95 ? 13.849 -0.702 -21.760 1.00 86.12 95 ASP A C 1
ATOM 712 O O . ASP A 1 95 ? 14.518 -1.738 -21.726 1.00 86.12 95 ASP A O 1
ATOM 716 N N . GLY A 1 96 ? 13.957 0.216 -20.799 1.00 83.50 96 GLY A N 1
ATOM 717 C CA . GLY A 1 96 ? 14.982 0.168 -19.754 1.00 83.50 96 GLY A CA 1
ATOM 718 C C . GLY A 1 96 ? 15.759 1.462 -19.608 1.00 83.50 96 GLY A C 1
ATOM 719 O O . GLY A 1 96 ? 16.380 1.659 -18.562 1.00 83.50 96 GLY A O 1
ATOM 720 N N . ASP A 1 97 ? 15.724 2.313 -20.629 1.00 86.50 97 ASP A N 1
ATOM 721 C CA . ASP A 1 97 ? 16.606 3.453 -20.791 1.00 86.50 97 ASP A CA 1
ATOM 722 C C . ASP A 1 97 ? 15.831 4.763 -20.907 1.00 86.50 97 ASP A C 1
ATOM 724 O O . ASP A 1 97 ? 14.729 4.834 -21.427 1.00 86.50 97 ASP A O 1
ATOM 728 N N . ILE A 1 98 ? 16.440 5.856 -20.449 1.00 88.81 98 ILE A N 1
ATOM 729 C CA . ILE A 1 98 ? 15.873 7.186 -20.682 1.00 88.81 98 ILE A CA 1
ATOM 730 C C . ILE A 1 98 ? 15.992 7.521 -22.178 1.00 88.81 98 ILE A C 1
ATOM 732 O O . ILE A 1 98 ? 17.112 7.566 -22.714 1.00 88.81 98 ILE A O 1
ATOM 736 N N . ASP A 1 99 ? 14.862 7.839 -22.809 1.00 89.62 99 ASP A N 1
ATOM 737 C CA . ASP A 1 99 ? 14.734 8.276 -24.198 1.00 89.62 99 ASP A CA 1
ATOM 738 C C . ASP A 1 99 ? 15.640 9.473 -24.487 1.00 89.62 99 ASP A C 1
ATOM 740 O O . ASP A 1 99 ? 15.772 10.414 -23.688 1.00 89.62 99 ASP A O 1
ATOM 744 N N . VAL A 1 100 ? 16.176 9.547 -25.706 1.00 90.62 100 VAL A N 1
ATOM 745 C CA . VAL A 1 100 ? 16.951 10.727 -26.124 1.00 90.62 100 VAL A CA 1
ATOM 746 C C . VAL A 1 100 ? 16.111 12.006 -26.081 1.00 90.62 100 VAL A C 1
ATOM 748 O O . VAL A 1 100 ? 16.609 13.069 -25.704 1.00 90.62 100 VAL A O 1
ATOM 751 N N . ALA A 1 101 ? 14.822 11.922 -26.425 1.00 88.88 101 ALA A N 1
ATOM 752 C CA . ALA A 1 101 ? 13.902 13.063 -26.394 1.00 88.88 101 ALA A CA 1
ATOM 753 C C . ALA A 1 101 ? 13.697 13.635 -24.978 1.00 88.88 101 ALA A C 1
ATOM 755 O O . ALA A 1 101 ? 13.372 14.815 -24.829 1.00 88.88 101 ALA A O 1
ATOM 756 N N . ALA A 1 102 ? 13.931 12.816 -23.955 1.00 88.69 102 ALA A N 1
ATOM 757 C CA . ALA A 1 102 ? 13.866 13.177 -22.550 1.00 88.69 102 ALA A CA 1
ATOM 758 C C . ALA A 1 102 ? 15.218 13.622 -21.959 1.00 88.69 102 ALA A C 1
ATOM 760 O O . ALA A 1 102 ? 15.288 13.990 -20.788 1.00 88.69 102 ALA A O 1
ATOM 761 N N . GLY A 1 103 ? 16.285 13.639 -22.765 1.00 86.56 103 GLY A N 1
ATOM 762 C CA . GLY A 1 103 ? 17.638 13.995 -22.332 1.00 86.56 103 GLY A CA 1
ATOM 763 C C . GLY A 1 103 ? 18.512 12.803 -21.938 1.00 86.56 103 GLY A C 1
ATOM 764 O O . GLY A 1 103 ? 19.633 13.014 -21.473 1.00 86.56 103 GLY A O 1
ATOM 765 N N . GLY A 1 104 ? 18.030 11.575 -22.140 1.00 89.69 104 GLY A N 1
ATOM 766 C CA . GLY A 1 104 ? 18.813 10.358 -21.978 1.00 89.69 104 GLY A CA 1
ATOM 767 C C . GLY A 1 104 ? 19.623 9.994 -23.218 1.00 89.69 104 GLY A C 1
ATOM 768 O O . GLY A 1 104 ? 19.861 10.810 -24.113 1.00 89.69 104 GLY A O 1
ATOM 769 N N . THR A 1 105 ? 20.079 8.744 -23.251 1.00 90.81 105 THR A N 1
ATOM 770 C CA . THR A 1 105 ? 20.870 8.213 -24.370 1.00 90.81 105 THR A CA 1
ATOM 771 C C . THR A 1 105 ? 20.214 7.046 -25.091 1.00 90.81 105 THR A C 1
ATOM 773 O O . THR A 1 105 ? 20.732 6.679 -26.143 1.00 90.81 105 THR A O 1
ATOM 776 N N . GLU A 1 106 ? 19.119 6.492 -24.546 1.00 90.94 106 GLU A N 1
ATOM 777 C CA . GLU A 1 106 ? 18.400 5.335 -25.112 1.00 90.94 106 GLU A CA 1
ATOM 778 C C . GLU A 1 106 ? 19.337 4.126 -25.319 1.00 90.94 106 GLU A C 1
ATOM 780 O O . GLU A 1 106 ? 19.333 3.450 -26.347 1.00 90.94 106 GLU A O 1
ATOM 785 N N . LYS A 1 107 ? 20.275 3.934 -24.374 1.00 88.94 107 LYS A N 1
ATOM 786 C CA . LYS A 1 107 ? 21.308 2.892 -24.434 1.00 88.94 107 LYS A CA 1
ATOM 787 C C . LYS A 1 107 ? 21.649 2.317 -23.060 1.00 88.94 107 LYS A C 1
ATOM 789 O O . LYS A 1 107 ? 22.405 2.925 -22.302 1.00 88.94 107 LYS A O 1
ATOM 794 N N . SER A 1 108 ? 21.268 1.060 -22.860 1.00 89.69 108 SER A N 1
ATOM 795 C CA . SER A 1 108 ? 21.564 0.269 -21.658 1.00 89.69 108 SER A CA 1
ATOM 796 C C . SER A 1 108 ? 23.040 -0.095 -21.529 1.00 89.69 108 SER A C 1
ATOM 798 O O . SER A 1 108 ? 23.544 -0.360 -20.437 1.00 89.69 108 SER A O 1
ATOM 800 N N . LEU A 1 109 ? 23.748 -0.186 -22.660 1.00 90.81 109 LEU A N 1
ATOM 801 C CA . LEU A 1 109 ? 25.121 -0.674 -22.732 1.00 90.81 109 LEU A CA 1
ATOM 802 C C . LEU A 1 109 ? 25.917 0.075 -23.804 1.00 90.81 109 LEU A C 1
ATOM 804 O O . LEU A 1 109 ? 25.444 0.303 -24.919 1.00 90.81 109 LEU A O 1
ATOM 808 N N . TRP A 1 110 ? 27.166 0.392 -23.468 1.00 92.62 110 TRP A N 1
ATOM 809 C CA . TRP A 1 110 ? 28.136 1.024 -24.360 1.00 92.62 110 TRP A CA 1
ATOM 810 C C . TRP A 1 110 ? 29.329 0.104 -24.583 1.00 92.62 110 TRP A C 1
ATOM 812 O O . TRP A 1 110 ? 29.781 -0.576 -23.656 1.00 92.62 110 TRP A O 1
ATOM 822 N N . THR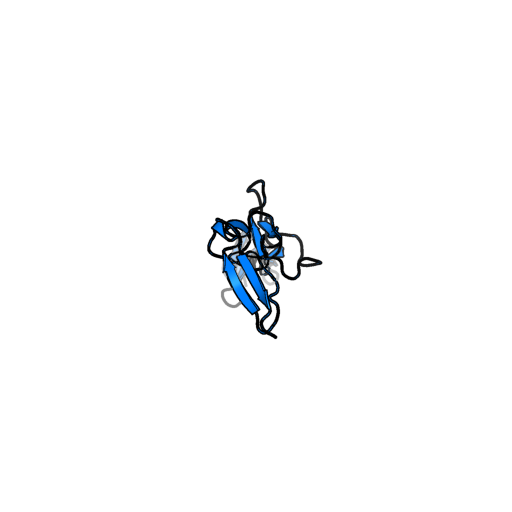 A 1 111 ? 29.882 0.114 -25.796 1.00 95.19 111 THR A N 1
ATOM 823 C CA . THR A 1 111 ? 31.167 -0.549 -26.044 1.00 95.19 111 THR A CA 1
ATOM 824 C C . THR A 1 111 ? 32.257 0.157 -25.238 1.00 95.19 111 THR A C 1
ATOM 826 O O . THR A 1 111 ? 32.397 1.382 -25.287 1.00 95.19 111 THR A O 1
ATOM 829 N N . GLN A 1 112 ? 33.036 -0.612 -24.472 1.00 95.12 112 GLN A N 1
ATOM 830 C CA . GLN A 1 112 ? 34.182 -0.074 -23.745 1.00 95.12 112 GLN A CA 1
ATOM 831 C C . GLN A 1 112 ? 35.147 0.582 -24.736 1.00 95.12 112 GLN A C 1
ATOM 833 O O . GLN A 1 112 ? 35.396 0.037 -25.807 1.00 95.12 112 GLN A O 1
ATOM 838 N N . TYR A 1 113 ? 35.658 1.761 -24.374 1.00 94.38 113 TYR A N 1
ATOM 839 C CA . TYR A 1 113 ? 36.486 2.573 -25.263 1.00 94.38 113 TYR A CA 1
ATOM 840 C C . TYR A 1 113 ? 35.787 2.866 -26.598 1.00 94.38 113 TYR A C 1
ATOM 842 O O . TYR A 1 113 ? 36.340 2.657 -27.673 1.00 94.38 113 TYR A O 1
ATOM 850 N N . ALA A 1 114 ? 34.549 3.350 -26.545 1.00 95.75 114 ALA A N 1
ATOM 851 C CA . ALA A 1 114 ? 33.883 3.945 -27.693 1.00 95.75 114 ALA A CA 1
ATOM 852 C C . ALA A 1 114 ? 33.718 5.454 -27.501 1.00 95.75 114 ALA A C 1
ATOM 854 O O . ALA A 1 114 ? 33.655 5.951 -26.376 1.00 95.75 114 ALA A O 1
ATOM 855 N N . ILE A 1 115 ? 33.644 6.183 -28.614 1.00 94.38 115 ILE A N 1
ATOM 856 C CA . ILE A 1 115 ? 33.267 7.596 -28.628 1.00 94.38 115 ILE A CA 1
ATOM 857 C C . ILE A 1 115 ? 31.767 7.682 -28.939 1.00 94.38 115 ILE A C 1
ATOM 859 O O . ILE A 1 115 ? 31.363 7.281 -30.038 1.00 94.38 115 ILE A O 1
ATOM 863 N N . PRO A 1 116 ? 30.940 8.205 -28.017 1.00 94.19 116 PRO A N 1
ATOM 864 C CA . PRO A 1 116 ? 29.542 8.512 -28.290 1.00 94.19 116 PRO A CA 1
ATOM 865 C C . PRO A 1 116 ? 29.394 9.627 -29.326 1.00 94.19 116 PRO A C 1
ATOM 867 O O . PRO A 1 116 ? 30.144 10.605 -29.315 1.00 94.19 116 PRO A O 1
ATOM 870 N N . TYR A 1 117 ? 28.397 9.510 -30.198 1.00 93.12 117 TYR A N 1
ATOM 871 C CA . TYR A 1 117 ? 28.022 10.560 -31.144 1.00 93.12 117 TYR A CA 1
ATOM 872 C C . TYR A 1 117 ? 26.510 10.572 -31.373 1.00 93.12 117 TYR A C 1
ATOM 874 O O . TYR A 1 117 ? 25.836 9.574 -31.151 1.00 93.12 117 TYR A O 1
ATOM 882 N N . LEU A 1 118 ? 25.964 11.691 -31.843 1.00 92.44 118 LEU A N 1
ATOM 883 C CA . LEU A 1 118 ? 24.571 11.756 -32.289 1.00 92.44 118 LEU A CA 1
ATOM 884 C C . LEU A 1 118 ? 24.461 11.118 -33.680 1.00 92.44 118 LEU A C 1
ATOM 886 O O . LEU A 1 118 ? 25.040 11.629 -34.640 1.00 92.44 118 LEU A O 1
ATOM 890 N N . SER A 1 119 ? 23.742 10.000 -33.789 1.00 92.38 119 SER A N 1
ATOM 891 C CA . SER A 1 119 ? 23.475 9.306 -35.059 1.00 92.38 119 SER A CA 1
ATOM 892 C C . SER A 1 119 ? 22.184 9.790 -35.728 1.00 92.38 119 SER A C 1
ATOM 894 O O . SER A 1 119 ? 21.979 9.569 -36.922 1.00 92.38 119 SER A O 1
ATOM 896 N N . GLY A 1 120 ? 21.345 10.503 -34.974 1.00 89.50 120 GLY A N 1
ATOM 897 C CA . GLY A 1 120 ? 20.134 11.171 -35.430 1.00 89.50 120 GLY A CA 1
ATOM 898 C C . GLY A 1 120 ? 19.751 12.323 -34.500 1.00 89.50 120 GLY A C 1
ATOM 899 O O . GLY A 1 120 ? 20.492 12.686 -33.590 1.00 89.50 120 GLY A O 1
ATOM 900 N N . THR A 1 121 ? 18.574 12.908 -34.723 1.00 87.06 121 THR A N 1
ATOM 901 C CA . THR A 1 121 ? 18.026 13.982 -33.870 1.00 87.06 121 THR A CA 1
ATOM 902 C C . THR A 1 121 ? 17.563 13.490 -32.502 1.00 87.06 121 THR A C 1
ATOM 904 O O . THR A 1 121 ? 17.490 14.278 -31.567 1.00 87.06 121 THR A O 1
ATOM 907 N N . THR A 1 122 ? 17.249 12.202 -32.400 1.00 88.94 122 THR A N 1
ATOM 908 C CA . THR A 1 122 ? 16.785 11.518 -31.186 1.00 88.94 122 THR A CA 1
ATOM 909 C C . THR A 1 122 ? 17.490 10.172 -31.036 1.00 88.94 122 THR A C 1
ATOM 911 O O . THR A 1 122 ? 16.881 9.217 -30.596 1.00 88.94 122 THR A O 1
ATOM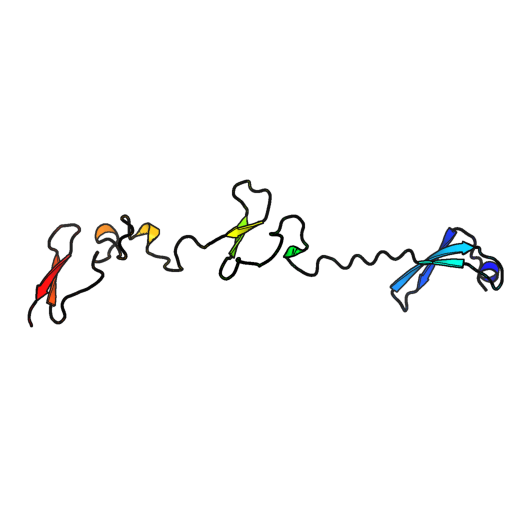 914 N N . ALA A 1 123 ? 18.738 10.050 -31.494 1.00 91.38 123 ALA A N 1
ATOM 915 C CA . ALA A 1 123 ? 19.464 8.787 -31.416 1.00 91.38 123 ALA A CA 1
ATOM 916 C C . ALA A 1 123 ? 20.952 9.031 -31.172 1.00 91.38 12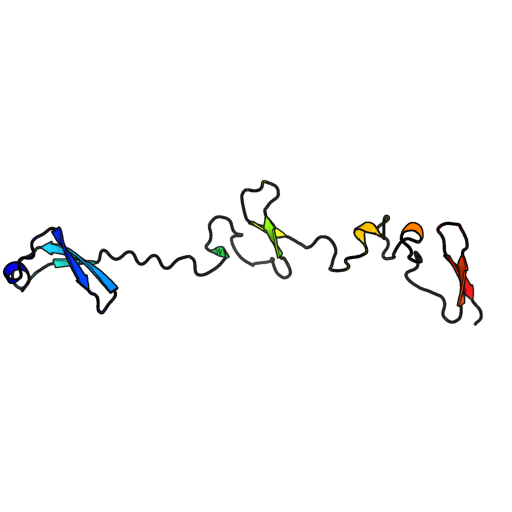3 ALA A C 1
ATOM 918 O O . ALA A 1 123 ? 21.583 9.855 -31.848 1.00 91.38 123 ALA A O 1
ATOM 919 N N . PHE A 1 124 ? 21.514 8.276 -30.232 1.00 93.69 124 PHE A N 1
ATOM 920 C CA . PHE A 1 124 ? 22.949 8.199 -30.008 1.00 93.69 124 PHE A CA 1
ATOM 921 C C . PHE A 1 124 ? 23.528 6.927 -30.640 1.00 93.69 124 PHE A C 1
ATOM 923 O O . PHE A 1 124 ? 22.982 5.833 -30.544 1.00 93.69 124 PHE A O 1
ATOM 930 N N . GLY A 1 125 ? 24.670 7.079 -31.303 1.00 93.19 125 GLY A N 1
ATOM 931 C CA . GLY A 1 125 ? 25.518 5.999 -31.787 1.00 93.19 125 GLY A CA 1
ATOM 932 C C . GLY A 1 125 ? 26.859 5.978 -31.058 1.00 93.19 125 GLY A C 1
ATOM 933 O O . GLY A 1 125 ? 27.180 6.855 -30.256 1.00 93.19 125 GLY A O 1
ATOM 934 N N . GLU A 1 126 ? 27.676 4.973 -31.364 1.00 95.69 126 GLU A N 1
ATOM 935 C CA . GLU A 1 126 ? 29.035 4.857 -30.833 1.00 95.69 126 GLU A CA 1
ATOM 936 C C . GLU A 1 126 ? 30.025 4.395 -31.904 1.00 95.69 126 GLU A C 1
ATOM 938 O O . GLU A 1 126 ? 29.661 3.663 -32.828 1.00 95.69 126 GLU A O 1
ATOM 943 N N . ILE A 1 127 ? 31.275 4.842 -31.790 1.00 95.94 127 ILE A N 1
ATOM 944 C CA . ILE A 1 127 ? 32.388 4.364 -32.617 1.00 95.94 127 ILE A CA 1
ATOM 945 C C . ILE A 1 127 ? 33.417 3.725 -31.682 1.00 95.94 127 ILE A C 1
ATOM 947 O O . ILE A 1 127 ? 34.011 4.454 -30.883 1.00 95.94 127 ILE A O 1
ATOM 951 N N . PRO A 1 128 ? 33.653 2.404 -31.761 1.00 95.19 128 PRO A N 1
ATOM 952 C CA . PRO A 1 128 ? 34.711 1.748 -31.002 1.00 95.19 128 PRO A CA 1
ATOM 953 C C . PRO A 1 128 ? 36.084 2.296 -31.394 1.00 95.19 128 PRO A C 1
ATOM 955 O O . PRO A 1 128 ? 36.394 2.422 -32.580 1.00 95.19 128 PRO A O 1
ATOM 958 N N . ILE A 1 129 ? 36.912 2.595 -30.399 1.00 94.88 129 ILE A N 1
ATOM 959 C CA . ILE A 1 129 ? 38.304 3.027 -30.578 1.00 94.88 129 ILE A CA 1
ATOM 960 C C . ILE A 1 129 ? 39.322 2.049 -29.969 1.00 94.88 129 ILE A C 1
ATOM 962 O O . ILE A 1 129 ? 40.521 2.253 -30.163 1.00 94.88 129 ILE A O 1
ATOM 966 N N . GLY A 1 130 ? 38.845 0.951 -29.366 1.00 82.00 130 GLY A N 1
ATOM 967 C CA . GLY A 1 130 ? 39.647 -0.210 -28.962 1.00 82.00 130 GLY A CA 1
ATOM 968 C C . GLY A 1 130 ? 39.803 -0.364 -27.465 1.00 82.00 130 GLY A C 1
ATOM 969 O O . GLY A 1 130 ? 40.094 0.656 -26.811 1.00 82.00 130 GLY A O 1
#

pLDDT: mean 86.97, std 10.41, range [54.81, 97.75]

Foldseek 3Di:
DVVVVVDAQQDWDADPPVRWIWGWNHPPVVDTDIDTPDPPCPDDPDPCVDPQEDVDCVVLPQFDWDQDPVNRGIDTDHDDDPPPPQCVVQVVPNPPWGWQVSVTAPDPDDDPQWDWDAPDPGHIDTDHPD

Nearest PDB structures (foldseek):
  6gzz-assembly1_W4  TM=6.029E-01  e=2.865E+00  Thermus thermophilus HB8
  6gzz-assembly1_X3  TM=6.146E-01  e=3.848E+00  Thermus thermophilus HB8
  5dmb-assembly1_D  TM=5.123E-01  e=5.484E+00  Geobacillus thermodenitrificans
  6vi4-assembly1_A-2  TM=4.386E-01  e=3.848E+00  Homo sapiens

=== Feature glossary ===
The features interleaved in this record are:

— What the protein is —

Sequence gives the chain of amino acids in standard one-letter code (A=alanine, C=cysteine, …, Y=tyrosine), read N→C. It is the only feature that is directly encoded by the gene; all structural features are derived from the folded form of this sequence.

Database cross-references. InterPro integrates a dozen domain/family signature databases into unified entries with residue-range hits. GO terms attach function/process/location labels with evidence codes. CATH codes position the fold in a four-level structural taxonomy. Organism is the NCBI-taxonomy species name.

— Where its atoms are —

Atomic coordinates in PDBx/mmCIF format — the same representation the Protein Data Bank distributes. Each line of the _atom_site loop places one backbone atom in Cartesian space (units: ångströms, origin: arbitrary).

The six renders are orthographic views along the three Cartesian axes in both directions. Representation (cartoon, sticks, or surface) and color scheme (sequence-rainbow or by-chain) vary across proteins so the training set covers all the common visualization conventions.

— Local backbone conformation —

Eight-state secondary structure (DSSP): H is the canonical α-helix, G the tighter 3₁₀-helix, I the wider π-helix; E/B are β-structure, T and S are turns and bends, and '-' is everything else. DSSP derives these from the pattern of main-chain N–H···O=C hydrogen bonds, not from the sequence.

P-SEA three-state annotation labels each residue as helix, strand, or coil based purely on the geometry of the Cα trace. It serves as a fallback when the full backbone (and thus DSSP) is unavailable.

The φ/ψ torsion pair specifies the backbone conformation at each residue. φ rotates about the N–Cα bond, ψ about the Cα–C bond. Steric clashes forbid most of the (φ, ψ) plane — the allowed regions (α-helix basin, β-sheet basin, left-handed helix) are the Ramachandran-allowed regions.

— Global shape and packing —

The geometric summary reports three shape descriptors. Rg (radius of gyration) measures how spread out the Cα atoms are about their centre of mass; compact globular proteins have small Rg, elongated or unfolded ones large. Cα contacts (<8 Å, |i−j|>4) count long-range residue pairs in spatial proximity — high for tightly packed folds, near zero for rods or random coil. The bounding-box extents give the protein's footprint along x, y, z in Å.

Solvent-accessible surface area (SASA) is the area in Å² traced out by the centre of a 1.4 Å probe sphere (a water molecule) rolled over the protein's van der Waals surface (Shrake–Rupley / Lee–Richards construction). Buried residues have near-zero SASA; fully exposed residues can exceed 200 Å². The total SASA scales roughly with the number of surface residues.

The contact map is a binary N×N matrix image: pixel (i, j) is dark where Cα_i and Cα_j are within 8 Å and |i−j|>4. Because the |i−j|>4 filter removes local helical contacts, off-diagonal stripes parallel to the main diagonal indicate parallel β-sheets; stripes perpendicular to it indicate antiparallel β-sheets. The Ramachandran plot scatters every residue's (φ, ψ) pair against the sterically allowed regions. The PAE heatmap renders the predicted-aligned-error matrix.

— Structural neighborhood —

3Di is Foldseek's structural alphabet. Each residue is assigned one of twenty discrete states based on how its Cα sits relative to its spatial (not sequential) neighbors. Aligning 3Di strings finds structural homologs roughly as well as full 3D superposition, but orders of magnitude faster.

Nearest PDB neighbors are the top structural matches found by Foldseek when searching this structure against the entire Protein Data Bank. Each hit reports a TM-score (0 to 1; >0.5 almost always implies the same fold) and an E-value. These are *structural* homologs — they may share no detectable sequence similarity.

— Confidence and disorder —

For AlphaFold models, the B-factor field carries pLDDT — the model's own estimate of local accuracy on a 0–100 scale. Regions with pLDDT<50 should be treated as essentially unmodeled; they often correspond to intrinsically disordered segments.

Crystallographic B-factors measure how much each atom's electron density is smeared out, in Å². They rise in mobile loops and surface residues and fall in the buried interior. In AlphaFold models this column is repurposed to hold pLDDT instead.

Predicted aligned error is AlphaFold's pairwise confidence. Unlike pLDDT (per-residue), PAE is per-residue-pair and captures whether two parts of the structure are correctly placed relative to each other. Units are ångströms of expected positional error.